Protein AF-A0A7C7UPH0-F1 (afdb_monomer)

Secondary structure (DSSP, 8-state):
--HHHHHHHHHHHHHHHTTS-TT-HHHHHHHHHHHHHHHHHHHHHHHHHHHTHHHHHHS-GGGHHHHHHHHHHHHHHHHHHHHHHHHHGGG---HHHHHHHHHHHHHHHHTTGGG--

Mean predicted aligned error: 4.59 Å

Foldseek 3Di:
DDLVVLLVVLVVQCVVCVPPPLPPPSNQVSLVSQQVSLLVLLVVLVVVLVVCVCCLVPNDVVCNVVSVVSNVVSLVSNVVSLVSNVVSLVSHPDPVVSVVSVVSSCVSVVVVVVPPD

Nearest PDB structures (foldseek):
  7vg4-assembly1_A  TM=9.058E-01  e=9.115E-04  Methylorubrum extorquens AM1
  7vg5-assembly1_B  TM=9.041E-01  e=1.966E-03  Methylorubrum extorquens AM1
  7vg4-assembly3_E  TM=9.223E-01  e=7.451E-03  Methylorubrum extorquens AM1
  7vg4-assembly3_F  TM=9.349E-01  e=9.146E-03  Methylorubrum extorquens AM1
  2pfd-assembly1_A  TM=8.711E-01  e=7.451E-03  Rattus norvegicus

Sequence (117 aa):
VALADADSSAVTAWIRTRRLPADDPARQAALRAIVDVPLEAAELCRAVAIEVQPLLERGYPPALPDGQVGVQLLEVCQRAQCSLVQANLPALADANLIETTRTCLEQLNVKRKESHD

pLDDT: mean 91.42, std 13.38, range [33.38, 98.06]

Radius of gyration: 17.07 Å; Cα contacts (8 Å, |Δi|>4): 84; chains: 1; bounding box: 39×30×47 Å

Structure (mmCIF, N/CA/C/O backbone):
data_AF-A0A7C7UPH0-F1
#
_entry.id   AF-A0A7C7UPH0-F1
#
loop_
_atom_site.group_PDB
_atom_site.id
_atom_site.type_symbol
_atom_site.label_atom_id
_atom_site.label_alt_id
_atom_site.label_comp_id
_atom_site.label_asym_id
_atom_site.label_entity_id
_atom_site.label_seq_id
_atom_site.pdbx_PDB_ins_code
_atom_site.Cartn_x
_atom_site.Cartn_y
_atom_site.Cartn_z
_atom_site.occupancy
_atom_site.B_iso_or_equiv
_atom_site.auth_seq_id
_atom_site.auth_comp_id
_atom_site.auth_asym_id
_atom_site.auth_atom_id
_atom_site.pdbx_PDB_model_num
ATOM 1 N N . VAL A 1 1 ? -7.772 -11.192 -6.891 1.00 60.50 1 VAL A N 1
ATOM 2 C CA . VAL A 1 1 ? -6.604 -11.865 -6.272 1.00 60.50 1 VAL A CA 1
ATOM 3 C C . VAL A 1 1 ? -6.395 -11.211 -4.917 1.00 60.50 1 VAL A C 1
ATOM 5 O O . VAL A 1 1 ? -6.656 -10.019 -4.830 1.00 60.50 1 VAL A O 1
ATOM 8 N N . ALA A 1 2 ? -6.045 -11.953 -3.865 1.00 90.56 2 ALA A N 1
ATOM 9 C CA . ALA A 1 2 ? -5.795 -11.333 -2.563 1.00 90.56 2 ALA A CA 1
ATOM 10 C C . ALA A 1 2 ? -4.558 -10.418 -2.642 1.00 90.56 2 ALA A C 1
ATOM 12 O O . ALA A 1 2 ? -3.616 -10.737 -3.364 1.00 90.56 2 ALA A O 1
ATOM 13 N N . LEU A 1 3 ? -4.537 -9.304 -1.901 1.00 92.75 3 LEU A N 1
ATOM 14 C CA . LEU A 1 3 ? -3.424 -8.338 -1.941 1.00 92.75 3 LEU A CA 1
ATOM 15 C C . LEU A 1 3 ? -2.062 -8.979 -1.638 1.00 92.75 3 LEU A C 1
ATOM 17 O O . LEU A 1 3 ? -1.071 -8.636 -2.271 1.00 92.75 3 LEU A O 1
ATOM 21 N N . ALA A 1 4 ? -2.018 -9.960 -0.735 1.00 93.69 4 ALA A N 1
ATOM 22 C CA . ALA A 1 4 ? -0.793 -10.700 -0.432 1.00 93.69 4 ALA A CA 1
ATOM 23 C C . ALA A 1 4 ? -0.261 -11.496 -1.642 1.00 93.69 4 ALA A C 1
ATOM 25 O O . ALA A 1 4 ? 0.938 -11.490 -1.920 1.00 93.69 4 ALA A O 1
ATOM 26 N N . ASP A 1 5 ? -1.149 -12.145 -2.399 1.00 97.00 5 ASP A N 1
ATOM 27 C CA . ASP A 1 5 ? -0.771 -12.874 -3.614 1.00 97.00 5 ASP A CA 1
ATOM 28 C C . ASP A 1 5 ? -0.341 -11.907 -4.725 1.00 97.00 5 ASP A C 1
ATOM 30 O O . ASP A 1 5 ? 0.584 -12.195 -5.490 1.00 97.00 5 ASP A O 1
ATOM 34 N N . ALA A 1 6 ? -1.005 -10.749 -4.813 1.00 96.19 6 ALA A N 1
ATOM 35 C CA . ALA A 1 6 ? -0.660 -9.689 -5.750 1.00 96.19 6 ALA A CA 1
ATOM 36 C C . ALA A 1 6 ? 0.727 -9.102 -5.446 1.00 96.19 6 ALA A C 1
ATOM 38 O O . ALA A 1 6 ? 1.517 -8.934 -6.372 1.00 96.19 6 ALA A O 1
ATOM 39 N N . ASP A 1 7 ? 1.058 -8.880 -4.172 1.00 96.50 7 ASP A N 1
ATOM 40 C CA . ASP A 1 7 ? 2.370 -8.387 -3.736 1.00 96.50 7 ASP A CA 1
ATOM 41 C C . ASP A 1 7 ? 3.476 -9.392 -4.082 1.00 96.50 7 ASP A C 1
ATOM 43 O O . ASP A 1 7 ? 4.443 -9.064 -4.774 1.00 96.50 7 ASP A O 1
ATOM 47 N N . SER A 1 8 ? 3.270 -10.665 -3.730 1.00 96.94 8 SER A N 1
ATOM 48 C CA . SER A 1 8 ? 4.191 -11.745 -4.096 1.00 96.94 8 SER A CA 1
ATOM 49 C C . SER A 1 8 ? 4.396 -11.839 -5.616 1.00 96.94 8 SER A C 1
ATOM 51 O O . SER A 1 8 ? 5.524 -11.999 -6.104 1.00 96.94 8 SER A O 1
ATOM 53 N N . SER A 1 9 ? 3.316 -11.681 -6.386 1.00 97.31 9 SER A N 1
ATOM 54 C CA . SER A 1 9 ? 3.355 -11.686 -7.849 1.00 97.31 9 SER A CA 1
ATOM 55 C C . SER A 1 9 ? 4.101 -10.474 -8.410 1.00 97.31 9 SER A C 1
ATOM 57 O O . SER A 1 9 ? 4.914 -10.640 -9.321 1.00 97.31 9 SER A O 1
ATOM 59 N N . ALA A 1 10 ? 3.887 -9.279 -7.853 1.00 96.62 10 ALA A N 1
ATOM 60 C CA . ALA A 1 10 ? 4.563 -8.046 -8.250 1.00 96.62 10 ALA A CA 1
ATOM 61 C C . ALA A 1 10 ? 6.075 -8.132 -7.999 1.00 96.62 10 ALA A C 1
ATOM 63 O O . ALA A 1 10 ? 6.872 -7.879 -8.905 1.00 96.62 10 ALA A O 1
ATOM 64 N N . VAL A 1 11 ? 6.482 -8.596 -6.813 1.00 96.25 11 VAL A N 1
ATOM 65 C CA . VAL A 1 11 ? 7.894 -8.819 -6.469 1.00 96.25 11 VAL A CA 1
ATOM 66 C C . VAL A 1 11 ? 8.524 -9.867 -7.386 1.00 96.25 11 VAL A C 1
ATOM 68 O O . VAL A 1 11 ? 9.621 -9.664 -7.912 1.00 96.25 11 VAL A O 1
ATOM 71 N N . THR A 1 12 ? 7.828 -10.977 -7.635 1.00 98.06 12 THR A N 1
ATOM 72 C CA . THR A 1 12 ? 8.310 -12.031 -8.538 1.00 98.06 12 THR A CA 1
ATOM 73 C C . THR A 1 12 ? 8.486 -11.509 -9.963 1.00 98.06 12 THR A C 1
ATOM 75 O O . THR A 1 12 ? 9.504 -11.790 -10.603 1.00 98.06 12 THR A O 1
ATOM 78 N N . ALA A 1 13 ? 7.520 -10.736 -10.465 1.00 97.69 13 ALA A N 1
ATOM 79 C CA . ALA A 1 13 ? 7.597 -10.107 -11.776 1.00 97.69 13 ALA A CA 1
ATOM 80 C C . ALA A 1 13 ? 8.798 -9.158 -11.844 1.00 97.69 13 ALA A C 1
ATOM 82 O O . ALA A 1 13 ? 9.615 -9.289 -12.753 1.00 97.69 13 ALA A O 1
ATOM 83 N N . TRP A 1 14 ? 8.975 -8.299 -10.839 1.00 96.50 14 TRP A N 1
ATOM 84 C CA . TRP A 1 14 ? 10.109 -7.381 -10.756 1.00 96.50 14 TRP A CA 1
ATOM 85 C C . TRP A 1 14 ? 11.451 -8.115 -10.770 1.00 96.50 14 TRP A C 1
ATOM 87 O O . TRP A 1 14 ? 12.338 -7.778 -11.553 1.00 96.50 14 TRP A O 1
ATOM 97 N N . ILE A 1 15 ? 11.612 -9.174 -9.974 1.00 97.50 15 ILE A N 1
ATOM 98 C CA . ILE A 1 15 ? 12.853 -9.963 -9.945 1.00 97.50 15 ILE A CA 1
ATOM 99 C C . ILE A 1 15 ? 13.183 -10.548 -11.326 1.00 97.50 15 ILE A C 1
ATOM 101 O O . ILE A 1 15 ? 14.360 -10.593 -11.704 1.00 97.50 15 ILE A O 1
ATOM 105 N N . ARG A 1 16 ? 12.164 -10.980 -12.078 1.00 97.94 16 ARG A N 1
ATOM 106 C CA . ARG A 1 16 ? 12.316 -11.554 -13.423 1.00 97.94 16 ARG A CA 1
ATOM 107 C C . ARG A 1 16 ? 12.633 -10.495 -14.478 1.00 97.94 16 ARG A C 1
ATOM 109 O O . ARG A 1 16 ? 13.411 -10.775 -15.385 1.00 97.94 16 ARG A O 1
ATOM 116 N N . THR A 1 17 ? 12.074 -9.293 -14.353 1.00 97.56 17 THR A N 1
ATOM 117 C CA . THR A 1 17 ? 12.161 -8.243 -15.381 1.00 97.56 17 THR A CA 1
ATOM 118 C C . THR A 1 17 ? 13.206 -7.168 -15.090 1.00 97.56 17 THR A C 1
ATOM 120 O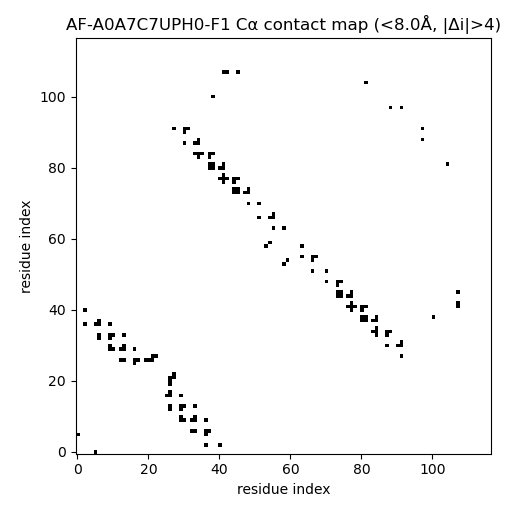 O . THR A 1 17 ? 13.570 -6.425 -15.994 1.00 97.56 17 THR A O 1
ATOM 123 N N . ARG A 1 18 ? 13.781 -7.099 -13.879 1.00 94.88 18 ARG A N 1
ATOM 124 C CA . ARG A 1 18 ? 14.739 -6.043 -13.476 1.00 94.88 18 ARG A CA 1
ATOM 125 C C . ARG A 1 18 ? 15.988 -5.910 -14.355 1.00 94.88 18 ARG A C 1
ATOM 127 O O . ARG A 1 18 ? 16.663 -4.888 -14.289 1.00 94.88 18 ARG A O 1
ATOM 134 N N . ARG A 1 19 ? 16.334 -6.949 -15.128 1.00 96.50 19 ARG A N 1
ATOM 135 C CA . ARG A 1 19 ? 17.478 -6.954 -16.063 1.00 96.50 19 ARG A CA 1
ATOM 136 C C . ARG A 1 19 ? 17.107 -6.558 -17.494 1.00 96.50 19 ARG A C 1
ATOM 138 O O . ARG A 1 19 ? 18.006 -6.424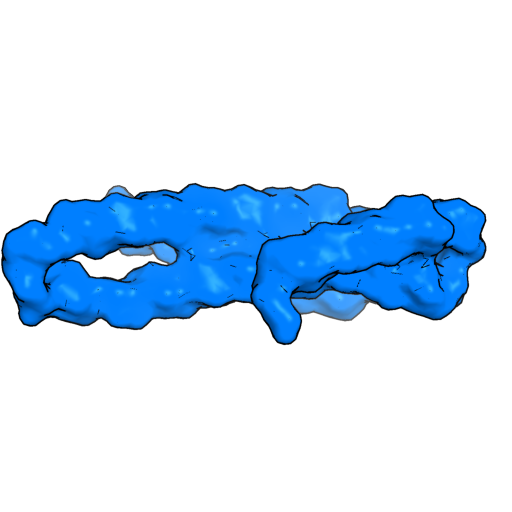 -18.317 1.00 96.50 19 ARG A O 1
ATOM 145 N N . LEU A 1 20 ? 15.819 -6.404 -17.793 1.00 96.56 20 LEU A N 1
ATOM 146 C CA . LEU A 1 20 ? 15.358 -5.924 -19.091 1.00 96.56 20 LEU A CA 1
ATOM 147 C C . LEU A 1 20 ? 15.703 -4.434 -19.262 1.00 96.56 20 LEU A C 1
ATOM 149 O O . LEU A 1 20 ? 15.958 -3.746 -18.259 1.00 96.56 20 LEU A O 1
ATOM 153 N N . PRO A 1 21 ? 15.715 -3.924 -20.507 1.00 96.00 21 PRO A N 1
ATOM 154 C CA . PRO A 1 21 ? 15.843 -2.495 -20.783 1.00 96.00 21 PRO A CA 1
ATOM 155 C C . PRO A 1 21 ? 14.895 -1.647 -19.928 1.00 96.00 21 PRO A C 1
ATOM 157 O O . PRO A 1 21 ? 13.839 -2.110 -19.500 1.00 96.00 21 PRO A O 1
ATOM 160 N N . ALA A 1 22 ? 15.289 -0.412 -19.616 1.00 91.38 22 ALA A N 1
ATOM 161 C CA . ALA A 1 22 ? 14.509 0.443 -18.721 1.00 91.38 22 ALA A CA 1
ATOM 162 C C . ALA A 1 22 ? 13.119 0.768 -19.290 1.00 91.38 22 ALA A C 1
ATOM 164 O O . ALA A 1 22 ? 12.168 0.868 -18.529 1.00 91.38 22 ALA A O 1
ATOM 165 N N . ASP A 1 23 ? 13.004 0.886 -20.606 1.00 92.62 23 ASP A N 1
ATOM 166 C CA . ASP A 1 23 ? 11.780 1.137 -21.366 1.00 92.62 23 ASP A CA 1
ATOM 167 C C . ASP A 1 23 ? 10.982 -0.136 -21.690 1.00 92.62 23 ASP A C 1
ATOM 169 O O . ASP A 1 23 ? 9.906 -0.050 -22.280 1.00 92.62 23 ASP A O 1
ATOM 173 N N . ASP A 1 24 ? 11.471 -1.313 -21.284 1.00 96.31 24 ASP A N 1
ATOM 174 C CA . ASP A 1 24 ? 10.772 -2.572 -21.512 1.00 96.31 24 ASP A CA 1
ATOM 175 C C . ASP A 1 24 ? 9.394 -2.557 -20.815 1.00 96.31 24 ASP A C 1
ATOM 177 O O . ASP A 1 24 ? 9.321 -2.359 -19.592 1.00 96.31 24 ASP A O 1
ATOM 181 N N . PRO A 1 25 ? 8.289 -2.799 -21.550 1.00 95.56 25 PRO A N 1
ATOM 182 C CA . PRO A 1 25 ? 6.945 -2.744 -20.984 1.00 95.56 25 PRO A CA 1
ATOM 183 C C . PRO A 1 25 ? 6.728 -3.699 -19.806 1.00 95.56 25 PRO A C 1
ATOM 185 O O . PRO A 1 25 ? 6.006 -3.358 -18.871 1.00 95.56 25 PRO A O 1
ATOM 188 N N . ALA A 1 26 ? 7.358 -4.879 -19.805 1.00 96.31 26 ALA A N 1
ATOM 189 C CA . ALA A 1 26 ? 7.225 -5.844 -18.717 1.00 96.31 26 ALA A CA 1
ATOM 190 C C . ALA A 1 26 ? 7.981 -5.388 -17.463 1.00 96.31 26 ALA A C 1
ATOM 192 O O . ALA A 1 26 ? 7.527 -5.622 -16.339 1.00 96.31 26 ALA A O 1
ATOM 193 N N . ARG A 1 27 ? 9.117 -4.701 -17.634 1.00 95.56 27 ARG A N 1
ATOM 194 C CA . ARG A 1 27 ? 9.823 -4.061 -16.518 1.00 95.56 27 ARG A CA 1
ATOM 195 C C . ARG A 1 27 ? 9.023 -2.895 -15.947 1.00 95.56 27 ARG A C 1
ATOM 197 O O . ARG A 1 27 ? 8.872 -2.823 -14.730 1.00 95.56 27 ARG A O 1
ATOM 204 N N . GLN A 1 28 ? 8.484 -2.026 -16.800 1.00 94.69 28 GLN A N 1
ATOM 205 C CA . GLN A 1 28 ? 7.654 -0.893 -16.378 1.00 94.69 28 GLN A CA 1
ATOM 206 C C . GLN A 1 28 ? 6.379 -1.353 -15.661 1.00 94.69 28 GLN A C 1
ATOM 208 O O . GLN A 1 28 ? 6.049 -0.833 -14.597 1.00 94.69 28 GLN A O 1
ATOM 213 N N . ALA A 1 29 ? 5.708 -2.388 -16.173 1.00 95.81 29 ALA A N 1
ATOM 214 C CA . ALA A 1 29 ? 4.536 -2.970 -15.524 1.00 95.81 29 ALA A CA 1
ATOM 215 C C . ALA A 1 29 ? 4.865 -3.553 -14.139 1.00 95.81 29 ALA A C 1
ATOM 217 O O . ALA A 1 29 ? 4.125 -3.327 -13.184 1.00 95.81 29 ALA A O 1
ATOM 218 N N . ALA A 1 30 ? 5.991 -4.262 -14.003 1.00 96.44 30 ALA A N 1
ATOM 219 C CA . ALA A 1 30 ? 6.419 -4.804 -12.716 1.00 96.44 30 ALA A CA 1
ATOM 220 C C . ALA A 1 30 ? 6.788 -3.703 -11.708 1.00 96.44 30 ALA A C 1
ATOM 222 O O . ALA A 1 30 ? 6.415 -3.795 -10.542 1.00 96.44 30 ALA A O 1
ATOM 223 N N . LEU A 1 31 ? 7.478 -2.649 -12.159 1.00 95.06 31 LEU A N 1
ATOM 224 C CA . LEU A 1 31 ? 7.807 -1.478 -11.341 1.00 95.06 31 LEU A CA 1
ATOM 225 C C . LEU A 1 31 ? 6.561 -0.738 -10.856 1.00 95.06 31 LEU A C 1
ATOM 227 O O . LEU A 1 31 ? 6.497 -0.310 -9.708 1.00 95.06 31 LEU A O 1
ATOM 231 N N . ARG A 1 32 ? 5.551 -0.615 -11.714 1.00 96.31 32 ARG A N 1
ATOM 232 C CA . ARG A 1 32 ? 4.270 -0.043 -11.319 1.00 96.31 32 ARG A CA 1
ATOM 233 C C . ARG A 1 32 ? 3.567 -0.912 -10.277 1.00 96.31 32 ARG A C 1
ATOM 235 O O . ARG A 1 32 ? 3.117 -0.397 -9.262 1.00 96.31 32 ARG A O 1
ATOM 242 N N . ALA A 1 33 ? 3.537 -2.229 -10.470 1.00 96.62 33 ALA A N 1
ATOM 243 C CA . ALA A 1 33 ? 2.867 -3.143 -9.546 1.00 96.62 33 ALA A CA 1
ATOM 244 C C . ALA A 1 33 ? 3.468 -3.130 -8.126 1.00 96.62 33 ALA A C 1
ATOM 246 O O . ALA A 1 33 ? 2.718 -3.193 -7.156 1.00 96.62 33 ALA A O 1
ATOM 247 N N . ILE A 1 34 ? 4.794 -2.992 -7.981 1.00 95.94 34 ILE A N 1
ATOM 248 C CA . ILE A 1 34 ? 5.440 -2.883 -6.655 1.00 95.94 34 ILE A CA 1
ATOM 249 C C . ILE A 1 34 ? 5.133 -1.554 -5.934 1.00 95.94 34 ILE A C 1
ATOM 251 O O . ILE A 1 34 ? 5.496 -1.397 -4.770 1.00 95.94 34 ILE A O 1
ATOM 255 N N . VAL A 1 35 ? 4.494 -0.591 -6.605 1.00 96.94 35 VAL A N 1
ATOM 256 C CA . VAL A 1 35 ? 4.002 0.665 -6.017 1.00 96.94 35 VAL A CA 1
ATOM 257 C C . VAL A 1 35 ? 2.491 0.595 -5.800 1.00 96.94 35 VAL A C 1
ATOM 259 O O . VAL A 1 35 ? 2.027 0.877 -4.698 1.00 96.94 35 VAL A O 1
ATOM 262 N N . ASP A 1 36 ? 1.737 0.172 -6.815 1.00 96.31 36 ASP A N 1
ATOM 263 C CA . ASP A 1 36 ? 0.270 0.165 -6.790 1.00 96.31 36 ASP A CA 1
ATOM 264 C C . ASP A 1 36 ? -0.286 -0.805 -5.730 1.00 96.31 36 ASP A C 1
ATOM 266 O O . ASP A 1 36 ? -1.192 -0.442 -4.985 1.00 96.31 36 ASP A O 1
ATOM 270 N N . VAL A 1 37 ? 0.283 -2.010 -5.594 1.00 97.50 37 VAL A N 1
ATOM 271 C CA . VAL A 1 37 ? -0.209 -3.017 -4.631 1.00 97.50 37 VAL A CA 1
ATOM 272 C C . VAL A 1 37 ? -0.073 -2.568 -3.167 1.00 97.50 37 VAL A C 1
ATOM 274 O O . VAL A 1 37 ? -1.071 -2.612 -2.441 1.00 97.50 37 VAL A O 1
ATOM 277 N N . PRO A 1 38 ? 1.106 -2.126 -2.680 1.00 97.12 38 PRO A N 1
ATOM 278 C CA . PRO A 1 38 ? 1.202 -1.619 -1.314 1.00 97.12 38 PRO A CA 1
ATOM 279 C C . PRO A 1 38 ? 0.396 -0.325 -1.115 1.00 97.12 38 PRO A C 1
ATOM 281 O O . PRO A 1 38 ? -0.124 -0.103 -0.023 1.00 97.12 38 PRO A O 1
ATOM 284 N N . LEU A 1 39 ? 0.216 0.510 -2.147 1.00 97.31 39 LEU A N 1
ATOM 285 C CA . LEU A 1 39 ? -0.650 1.688 -2.047 1.00 97.31 39 LEU A CA 1
ATOM 286 C C . LEU A 1 39 ? -2.113 1.291 -1.799 1.00 97.31 39 LEU A C 1
ATOM 288 O O . LEU A 1 39 ? -2.717 1.782 -0.847 1.00 97.31 39 LEU A O 1
ATOM 292 N N . GLU A 1 40 ? -2.639 0.340 -2.574 1.00 97.44 40 GLU A N 1
ATOM 293 C CA . GLU A 1 40 ? -3.991 -0.205 -2.393 1.00 97.44 40 GLU A CA 1
ATOM 294 C C . GLU A 1 40 ? -4.163 -0.816 -0.991 1.00 97.44 40 GLU A C 1
ATOM 296 O O . GLU A 1 40 ? -5.168 -0.592 -0.314 1.00 97.44 40 GLU A O 1
ATOM 301 N N . ALA A 1 41 ? -3.150 -1.536 -0.496 1.00 97.31 41 ALA A N 1
ATOM 302 C CA . ALA A 1 41 ? -3.167 -2.085 0.857 1.00 97.31 41 ALA A CA 1
ATOM 303 C C . ALA A 1 41 ? -3.207 -0.992 1.941 1.00 97.31 41 ALA A C 1
ATOM 305 O O . ALA A 1 41 ? -3.916 -1.141 2.942 1.00 97.31 41 ALA A O 1
ATOM 306 N N . ALA A 1 42 ? -2.474 0.111 1.758 1.00 97.25 42 ALA A N 1
ATOM 307 C CA . ALA A 1 42 ? -2.503 1.247 2.675 1.00 97.25 42 ALA A CA 1
ATOM 308 C C . ALA A 1 42 ? -3.874 1.948 2.672 1.00 97.25 42 ALA A C 1
ATOM 310 O O . ALA A 1 42 ? -4.421 2.241 3.739 1.00 97.25 42 ALA A O 1
ATOM 311 N N . GLU A 1 43 ? -4.451 2.174 1.492 1.00 96.50 43 GLU A N 1
ATOM 312 C CA . GLU A 1 43 ? -5.783 2.765 1.329 1.00 96.50 43 GLU A CA 1
ATOM 313 C C . GLU A 1 43 ? -6.868 1.896 1.971 1.00 96.50 43 GLU A C 1
ATOM 315 O O . GLU A 1 43 ? -7.716 2.410 2.705 1.00 96.50 43 GLU A O 1
ATOM 320 N N . LEU A 1 44 ? -6.796 0.574 1.789 1.00 96.75 44 LEU A N 1
ATOM 321 C CA . LEU A 1 44 ? -7.721 -0.364 2.418 1.00 96.75 44 LEU A CA 1
ATOM 322 C C . LEU A 1 44 ? -7.613 -0.329 3.946 1.00 96.75 44 LEU A C 1
ATOM 324 O O . LEU A 1 44 ? -8.637 -0.266 4.627 1.00 96.75 44 LEU A O 1
ATOM 328 N N . CYS A 1 45 ? -6.394 -0.315 4.500 1.00 96.44 45 CYS A N 1
ATOM 329 C CA . CYS A 1 45 ? -6.204 -0.195 5.948 1.00 96.44 45 CYS A CA 1
ATOM 330 C C . CYS A 1 45 ? -6.865 1.079 6.491 1.00 96.44 45 CYS A C 1
ATOM 332 O O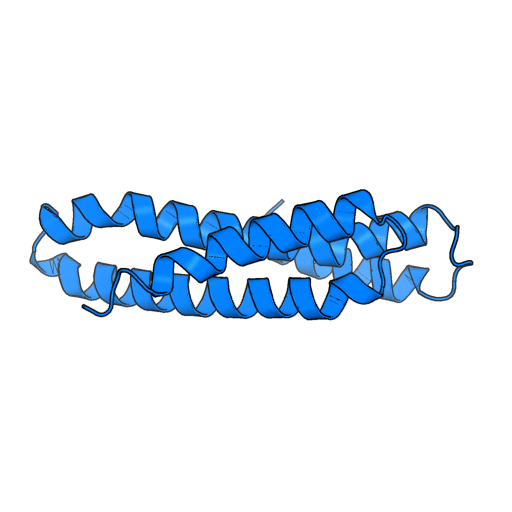 . CYS A 1 45 ? -7.552 1.040 7.515 1.00 96.44 45 CYS A O 1
ATOM 334 N N . ARG A 1 46 ? -6.704 2.200 5.777 1.00 94.69 46 ARG A N 1
ATOM 335 C CA . ARG A 1 46 ? -7.319 3.474 6.150 1.00 94.69 46 ARG A CA 1
ATOM 336 C C . ARG A 1 46 ? -8.842 3.423 6.064 1.00 94.69 46 ARG A C 1
ATOM 338 O O . ARG A 1 46 ? -9.504 3.918 6.974 1.00 94.69 46 ARG A O 1
ATOM 345 N N . ALA A 1 47 ? -9.389 2.852 4.994 1.00 95.31 47 ALA A N 1
ATOM 346 C CA . ALA A 1 47 ? -10.828 2.720 4.807 1.00 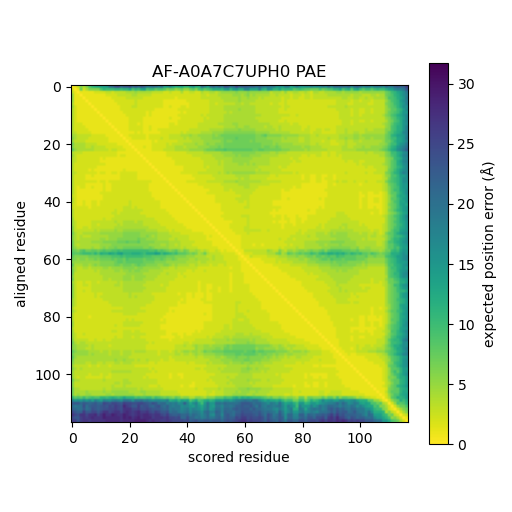95.31 47 ALA A CA 1
ATOM 347 C C . ALA A 1 47 ? -11.453 1.899 5.943 1.00 95.31 47 ALA A C 1
ATOM 349 O O . ALA A 1 47 ? -12.382 2.364 6.596 1.00 95.31 47 ALA A O 1
ATOM 350 N N . VAL A 1 48 ? -10.879 0.738 6.270 1.00 95.62 48 VAL A N 1
ATOM 351 C CA . VAL A 1 48 ? -11.375 -0.109 7.367 1.00 95.62 48 VAL A CA 1
ATOM 352 C C . VAL A 1 48 ? -11.277 0.606 8.720 1.00 95.62 48 VAL A C 1
ATOM 354 O O . VAL A 1 48 ? -12.206 0.526 9.520 1.00 95.62 48 VAL A O 1
ATOM 357 N N . ALA A 1 49 ? -10.195 1.350 8.975 1.00 92.88 49 ALA A N 1
ATOM 358 C CA . ALA A 1 49 ? -10.049 2.125 10.209 1.00 92.88 49 ALA A CA 1
ATOM 359 C C . ALA A 1 49 ? -11.115 3.232 10.358 1.00 92.88 49 ALA A C 1
ATOM 361 O O . ALA A 1 49 ? -11.495 3.571 11.477 1.00 92.88 49 ALA A O 1
ATOM 362 N N . ILE A 1 50 ? -11.617 3.787 9.250 1.00 92.38 50 ILE A N 1
ATOM 363 C CA . ILE A 1 50 ? -12.738 4.738 9.260 1.00 92.38 50 ILE A CA 1
ATOM 364 C C . ILE A 1 50 ? -14.055 4.000 9.525 1.00 92.38 50 ILE A C 1
ATOM 366 O O . ILE A 1 50 ? -14.823 4.404 10.394 1.00 92.38 50 ILE A O 1
ATOM 370 N N . GLU A 1 51 ? -14.298 2.895 8.822 1.00 93.75 51 GLU A N 1
ATOM 371 C CA . GLU A 1 51 ? -15.548 2.131 8.931 1.00 93.75 51 GLU A CA 1
ATOM 372 C C . GLU A 1 51 ? -15.747 1.484 10.312 1.00 93.75 51 GLU A C 1
ATOM 374 O O . GLU A 1 51 ? -16.878 1.280 10.752 1.00 93.75 51 GLU A O 1
ATOM 379 N N . VAL A 1 52 ? -14.664 1.177 11.036 1.00 93.88 52 VAL A N 1
ATOM 380 C CA . VAL A 1 52 ? -14.753 0.571 12.373 1.00 93.88 52 VAL A CA 1
ATOM 381 C C . VAL A 1 52 ? -15.066 1.585 13.482 1.00 93.88 52 VAL A C 1
ATOM 383 O O . VAL A 1 52 ? -15.544 1.175 14.539 1.00 93.88 52 VAL A O 1
ATOM 386 N N . GLN A 1 53 ? -14.875 2.897 13.274 1.00 93.31 53 GLN A N 1
ATOM 387 C CA . GLN A 1 53 ? -15.120 3.909 14.319 1.00 93.31 53 GLN A CA 1
ATOM 388 C C . GLN A 1 53 ? -16.528 3.825 14.937 1.00 93.31 53 GLN A C 1
ATOM 390 O O . GLN A 1 53 ? -16.629 3.705 16.160 1.00 93.31 53 GLN A O 1
ATOM 395 N N . PRO A 1 54 ? -17.620 3.785 14.147 1.00 93.44 54 PRO A N 1
ATOM 396 C CA . PRO A 1 54 ? -18.968 3.623 14.687 1.00 93.44 54 PRO A CA 1
ATOM 397 C C . PRO A 1 54 ? -19.147 2.374 15.560 1.00 93.44 54 PRO A C 1
ATOM 399 O O . PRO A 1 54 ? -19.927 2.397 16.513 1.00 93.44 54 PRO A O 1
ATOM 402 N N . LEU A 1 55 ? -18.436 1.286 15.243 1.00 92.31 55 LEU A N 1
ATOM 403 C CA . LEU A 1 55 ? -18.484 0.032 15.996 1.00 92.31 55 LEU A CA 1
ATOM 404 C C . LEU A 1 55 ? -17.744 0.147 17.331 1.00 92.31 55 LEU A C 1
ATOM 406 O O . LEU A 1 55 ? -18.180 -0.442 18.315 1.00 92.31 55 LEU A O 1
ATOM 410 N N . LEU A 1 56 ? -16.666 0.928 17.390 1.00 94.00 56 LEU A N 1
ATOM 411 C CA . LEU A 1 56 ? -15.962 1.204 18.644 1.00 94.00 56 LEU A CA 1
ATOM 412 C C . LEU A 1 56 ? -16.772 2.121 19.567 1.00 94.00 56 LEU A C 1
ATOM 414 O O . LEU A 1 56 ? -16.714 1.978 20.783 1.00 94.00 56 LEU A O 1
ATOM 418 N N . GLU A 1 57 ? -17.549 3.042 19.002 1.00 93.75 57 GLU A N 1
ATOM 419 C CA . GLU A 1 57 ? -18.363 3.982 19.779 1.00 93.75 57 GLU A CA 1
ATOM 420 C C . GLU A 1 57 ? -19.668 3.366 20.294 1.00 93.75 57 GLU A C 1
ATOM 422 O O . GLU A 1 57 ? -20.118 3.681 21.395 1.00 93.75 57 GLU A O 1
ATOM 427 N N . ARG A 1 58 ? -20.326 2.540 19.470 1.00 94.38 58 ARG A N 1
ATOM 428 C CA . ARG A 1 58 ? -21.722 2.110 19.683 1.00 94.38 58 ARG A CA 1
ATOM 429 C C . ARG A 1 58 ? -21.939 0.604 19.537 1.00 94.38 58 ARG A C 1
ATOM 431 O O . ARG A 1 58 ? -23.080 0.148 19.595 1.00 94.38 58 ARG A O 1
ATOM 438 N N . GLY A 1 59 ? -20.877 -0.158 19.294 1.00 91.44 59 GLY A N 1
ATOM 439 C CA . GLY A 1 59 ? -20.949 -1.602 19.105 1.00 91.44 59 GLY A CA 1
ATOM 440 C C . GLY A 1 59 ? -21.106 -2.380 20.409 1.00 91.44 59 GLY A C 1
ATOM 441 O O . GLY A 1 59 ? -21.467 -1.852 21.458 1.00 91.44 59 GLY A O 1
ATOM 442 N N . TYR A 1 60 ? -20.845 -3.682 20.326 1.00 94.88 60 TYR A N 1
ATOM 443 C CA . TYR A 1 60 ? -20.959 -4.605 21.450 1.00 94.88 60 TYR A CA 1
ATOM 444 C C . TYR A 1 60 ? -19.810 -4.383 22.456 1.00 94.88 60 TYR A C 1
ATOM 446 O O . TYR A 1 60 ? -18.665 -4.685 22.115 1.00 94.88 60 TYR A O 1
ATOM 454 N N . PRO A 1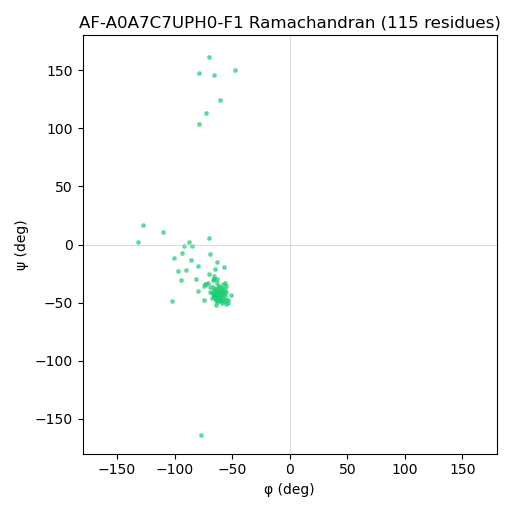 61 ? -20.071 -3.901 23.692 1.00 94.56 61 PRO A N 1
ATOM 455 C CA . PRO A 1 61 ? -19.005 -3.475 24.606 1.00 94.56 61 PRO A CA 1
ATOM 456 C C . PRO A 1 61 ? -17.946 -4.543 24.920 1.00 94.56 61 PRO A C 1
ATOM 458 O O . PRO A 1 61 ? -16.766 -4.200 24.961 1.00 94.56 61 PRO A O 1
ATOM 461 N N . PRO A 1 62 ? -18.292 -5.836 25.082 1.00 97.00 62 PRO A N 1
ATOM 462 C CA . PRO A 1 62 ? -17.282 -6.871 25.300 1.00 97.00 62 PRO A CA 1
ATOM 463 C C . PRO A 1 62 ? -16.320 -7.097 24.125 1.00 97.00 62 PRO A C 1
ATOM 465 O O . PRO A 1 62 ? -15.235 -7.613 24.353 1.00 97.00 62 PRO A O 1
ATOM 468 N N . ALA A 1 63 ? -16.679 -6.699 22.898 1.00 94.56 63 ALA A N 1
ATOM 469 C CA . ALA A 1 63 ? -15.807 -6.783 21.720 1.00 94.56 63 ALA A CA 1
ATOM 470 C C . ALA A 1 63 ? -14.977 -5.506 21.483 1.00 94.56 63 ALA A C 1
ATOM 472 O O . ALA A 1 63 ? -14.184 -5.447 20.543 1.00 94.56 63 ALA A O 1
ATOM 473 N N . LEU A 1 64 ? -15.138 -4.471 22.317 1.00 94.88 64 LEU A N 1
ATOM 474 C CA . LEU A 1 64 ? -14.382 -3.225 22.189 1.00 94.88 64 LEU A CA 1
ATOM 475 C C . LEU A 1 64 ? -12.855 -3.444 22.215 1.00 94.88 64 LEU A C 1
ATOM 477 O O . LEU A 1 64 ? -12.184 -2.871 21.354 1.00 94.88 64 LEU A O 1
ATOM 481 N N . PRO A 1 65 ? -12.282 -4.275 23.117 1.00 95.38 65 PRO A N 1
ATOM 482 C CA . PRO A 1 65 ? -10.843 -4.537 23.111 1.00 95.38 65 PRO A CA 1
ATOM 483 C C . PRO A 1 65 ? -10.354 -5.158 21.795 1.00 95.38 65 PRO A C 1
ATOM 485 O O . PRO A 1 65 ? -9.315 -4.750 21.279 1.00 95.38 65 PRO A O 1
ATOM 488 N N . ASP A 1 66 ? -11.123 -6.080 21.208 1.00 96.12 66 ASP A N 1
ATOM 489 C CA . ASP A 1 66 ? -10.780 -6.714 19.928 1.00 96.12 66 ASP A CA 1
ATOM 490 C C . ASP A 1 66 ? -10.759 -5.684 18.792 1.00 96.12 66 ASP A C 1
ATOM 492 O O . ASP A 1 66 ? -9.834 -5.652 17.978 1.00 96.12 66 ASP A O 1
ATOM 496 N N . GLY A 1 67 ? -11.749 -4.787 18.770 1.00 95.19 67 GLY A N 1
ATOM 497 C CA . GLY A 1 67 ? -11.802 -3.686 17.812 1.00 95.19 67 GLY A CA 1
ATOM 498 C C . GLY A 1 67 ? -10.631 -2.708 17.963 1.00 95.19 67 GLY A C 1
ATOM 499 O O . GLY A 1 67 ? -10.054 -2.281 16.963 1.00 95.19 67 GLY A O 1
ATOM 500 N N . GLN A 1 68 ? -10.231 -2.389 19.199 1.00 94.69 68 GLN A N 1
ATOM 501 C CA . GLN A 1 68 ? -9.071 -1.533 19.476 1.00 94.69 68 GLN A CA 1
ATOM 502 C C . GLN A 1 68 ? -7.763 -2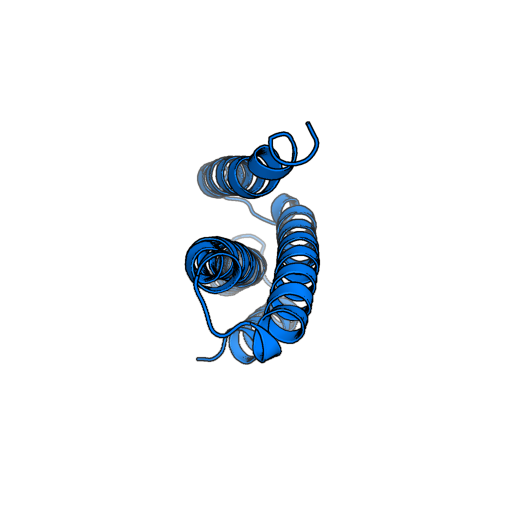.170 18.992 1.00 94.69 68 GLN A C 1
ATOM 504 O O . GLN A 1 68 ? -6.950 -1.490 18.363 1.00 94.69 68 GLN A O 1
ATOM 509 N N . VAL A 1 69 ? -7.575 -3.473 19.224 1.00 96.81 69 VAL A N 1
ATOM 510 C CA . VAL A 1 69 ? -6.438 -4.228 18.671 1.00 96.81 69 VAL A CA 1
ATOM 511 C C . VAL A 1 69 ? -6.469 -4.191 17.142 1.00 96.81 69 VAL A C 1
ATOM 513 O O . VAL A 1 69 ? -5.445 -3.924 16.515 1.00 96.81 69 VAL A O 1
ATOM 516 N N . GLY A 1 70 ? -7.643 -4.384 16.535 1.00 96.25 70 GLY A N 1
ATOM 517 C CA . GLY A 1 70 ? -7.830 -4.285 15.088 1.00 96.25 70 GLY A CA 1
ATOM 518 C C . GLY A 1 70 ? -7.370 -2.941 14.517 1.00 96.25 70 GLY A C 1
ATOM 519 O O . GLY A 1 70 ? -6.598 -2.920 13.560 1.00 96.25 70 GLY A O 1
ATOM 520 N N . VAL A 1 71 ? -7.764 -1.821 15.132 1.00 95.62 71 VAL A N 1
ATOM 521 C CA . VAL A 1 71 ? -7.319 -0.479 14.710 1.00 95.62 71 VAL A CA 1
ATOM 522 C C . VAL A 1 71 ? -5.806 -0.322 14.816 1.00 95.62 71 VAL A C 1
ATOM 524 O O . VAL A 1 71 ? -5.180 0.138 13.863 1.00 95.62 71 VAL A O 1
ATOM 527 N N . GLN A 1 72 ? -5.194 -0.755 15.920 1.00 96.00 72 GLN A N 1
ATOM 528 C CA . GLN A 1 72 ? -3.739 -0.673 16.083 1.00 96.00 72 GLN A CA 1
ATOM 529 C C . GLN A 1 72 ? -2.998 -1.450 14.985 1.00 96.00 72 GLN A C 1
ATOM 531 O O . GLN A 1 72 ? -2.008 -0.961 14.434 1.00 96.00 72 GLN A O 1
ATOM 536 N N . LEU A 1 73 ? -3.488 -2.644 14.634 1.00 97.44 73 LEU A N 1
ATOM 537 C CA . LEU A 1 73 ? -2.930 -3.440 13.541 1.00 97.44 73 LEU A CA 1
ATOM 538 C C . LEU A 1 73 ? -3.083 -2.727 12.195 1.00 97.44 73 LEU A C 1
ATOM 540 O O . LEU A 1 73 ? -2.103 -2.618 11.460 1.00 97.44 73 LEU A O 1
ATOM 544 N N . LEU A 1 74 ? -4.268 -2.187 11.896 1.00 96.19 74 LEU A N 1
ATOM 545 C CA . LEU A 1 74 ? -4.524 -1.440 10.660 1.00 96.19 74 LEU A CA 1
ATOM 546 C C . LEU A 1 74 ? -3.597 -0.231 10.525 1.00 96.19 74 LEU A C 1
ATOM 548 O O . LEU A 1 74 ? -3.041 -0.005 9.453 1.00 96.19 74 LEU A O 1
ATOM 552 N N . GLU A 1 75 ? -3.363 0.514 11.605 1.00 94.44 75 GLU A N 1
ATOM 553 C CA . GLU A 1 75 ? -2.449 1.656 11.593 1.00 94.44 75 GLU A CA 1
ATOM 554 C C . GLU A 1 75 ? -0.997 1.248 11.326 1.00 94.44 75 GLU A C 1
ATOM 556 O O . GLU A 1 75 ? -0.293 1.903 10.553 1.00 94.44 75 GLU A O 1
ATOM 561 N N . VAL A 1 76 ? -0.520 0.180 11.972 1.00 96.25 76 VAL A N 1
ATOM 562 C CA . VAL A 1 76 ? 0.834 -0.344 11.744 1.00 96.25 76 VAL A CA 1
ATOM 563 C C . VAL A 1 76 ? 0.972 -0.825 10.302 1.00 96.25 76 VAL A C 1
ATOM 565 O O . VAL A 1 76 ? 1.944 -0.462 9.635 1.00 96.25 76 VAL A O 1
ATOM 568 N N . CYS A 1 77 ? -0.006 -1.587 9.809 1.00 96.50 77 CYS A N 1
ATOM 569 C CA . CYS A 1 77 ? -0.043 -2.071 8.435 1.00 96.50 77 CYS A CA 1
ATOM 570 C C . CYS A 1 77 ? -0.037 -0.909 7.442 1.00 96.50 77 CYS A C 1
ATOM 572 O O . CYS A 1 77 ? 0.835 -0.873 6.580 1.00 96.50 77 CYS A O 1
ATOM 574 N N . GLN A 1 78 ? -0.914 0.085 7.607 1.00 96.56 78 GLN A N 1
ATOM 575 C CA . GLN A 1 78 ? -0.957 1.265 6.745 1.00 96.56 78 GLN A CA 1
ATOM 576 C C . GLN A 1 78 ? 0.414 1.950 6.670 1.00 96.56 78 GLN A C 1
ATOM 578 O O . GLN A 1 78 ? 0.902 2.244 5.581 1.00 96.56 78 GLN A O 1
ATOM 583 N N . ARG A 1 79 ? 1.073 2.173 7.817 1.00 95.81 79 ARG A N 1
ATOM 584 C CA . ARG A 1 79 ? 2.408 2.795 7.851 1.00 95.81 79 ARG A CA 1
ATOM 585 C C . ARG A 1 79 ? 3.451 1.961 7.122 1.00 95.81 79 ARG A C 1
ATOM 587 O O . ARG A 1 79 ? 4.243 2.520 6.370 1.00 95.81 79 ARG A O 1
ATOM 594 N N . ALA A 1 80 ? 3.465 0.651 7.352 1.00 96.81 80 ALA A N 1
ATOM 595 C CA . ALA A 1 80 ? 4.407 -0.244 6.695 1.00 96.81 80 ALA A CA 1
ATOM 596 C C . ALA A 1 80 ? 4.230 -0.203 5.171 1.00 96.81 80 ALA A C 1
ATOM 598 O O . ALA A 1 80 ? 5.208 -0.049 4.444 1.00 96.81 80 ALA A O 1
ATOM 599 N N . GLN A 1 81 ? 2.984 -0.249 4.701 1.00 97.62 81 GLN A N 1
ATOM 600 C CA . GLN A 1 81 ? 2.661 -0.191 3.281 1.00 97.62 81 GLN A CA 1
ATOM 601 C C . GLN A 1 81 ? 3.042 1.161 2.656 1.00 97.62 81 GLN A C 1
ATOM 603 O O . GLN A 1 81 ? 3.736 1.185 1.643 1.00 97.62 81 GLN A O 1
ATOM 608 N N . CYS A 1 82 ? 2.728 2.289 3.307 1.00 97.25 82 CYS A N 1
ATOM 609 C CA . CYS A 1 82 ? 3.189 3.611 2.864 1.00 97.25 82 CYS A CA 1
ATOM 610 C C . CYS A 1 82 ? 4.720 3.686 2.730 1.00 97.25 82 CYS A C 1
ATOM 612 O O . CYS A 1 82 ? 5.223 4.260 1.765 1.00 97.25 82 CYS A O 1
ATOM 614 N N . SER A 1 83 ? 5.471 3.101 3.670 1.00 96.69 83 SER A N 1
ATOM 615 C CA . SER A 1 83 ? 6.938 3.065 3.602 1.00 96.69 83 SER A CA 1
ATOM 616 C C . SER A 1 83 ? 7.450 2.260 2.404 1.00 96.69 83 SER A C 1
ATOM 618 O O . SER A 1 83 ? 8.429 2.661 1.777 1.00 96.69 83 SER A O 1
ATOM 620 N N . LEU A 1 84 ? 6.790 1.149 2.057 1.00 96.38 84 LEU A N 1
ATOM 621 C CA . LEU A 1 84 ? 7.134 0.357 0.871 1.00 96.38 84 LEU A CA 1
ATOM 622 C C . LEU A 1 84 ? 6.883 1.145 -0.419 1.00 96.38 84 LEU A C 1
ATOM 624 O O . LEU A 1 84 ? 7.763 1.203 -1.277 1.00 96.38 84 LEU A O 1
ATOM 628 N N . VAL A 1 85 ? 5.734 1.823 -0.522 1.00 97.38 85 VAL A N 1
ATOM 629 C CA . VAL A 1 85 ? 5.427 2.722 -1.648 1.00 97.38 85 VAL A CA 1
ATOM 630 C C . VAL A 1 85 ? 6.524 3.783 -1.785 1.00 97.38 85 VAL A C 1
ATOM 632 O O . VAL A 1 85 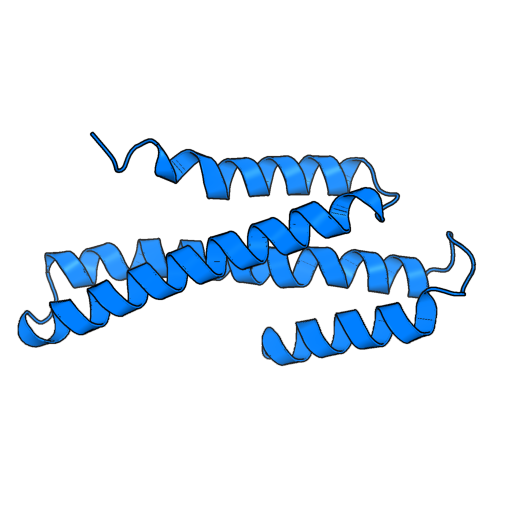? 7.110 3.929 -2.855 1.00 97.38 85 VAL A O 1
ATOM 635 N N . GLN A 1 86 ? 6.864 4.480 -0.693 1.00 96.44 86 GLN A N 1
ATOM 636 C CA . GLN A 1 86 ? 7.905 5.517 -0.685 1.00 96.44 86 GLN A CA 1
ATOM 637 C C . GLN A 1 86 ? 9.270 4.992 -1.138 1.00 96.44 86 GLN A C 1
ATOM 639 O O . GLN A 1 86 ? 9.961 5.671 -1.897 1.00 96.44 86 GLN A O 1
ATOM 644 N N . ALA A 1 87 ? 9.651 3.790 -0.702 1.00 95.81 87 ALA A N 1
ATOM 645 C CA . ALA A 1 87 ? 10.910 3.163 -1.089 1.00 95.81 87 ALA A CA 1
ATOM 646 C C . ALA A 1 87 ? 10.963 2.803 -2.585 1.00 95.81 87 ALA A C 1
ATOM 648 O O . ALA A 1 87 ? 12.040 2.836 -3.180 1.00 95.81 87 ALA A O 1
ATOM 649 N N . ASN A 1 88 ? 9.816 2.495 -3.197 1.00 95.25 88 ASN A N 1
ATOM 650 C CA . ASN A 1 88 ? 9.727 2.074 -4.596 1.00 95.25 88 ASN A CA 1
ATOM 651 C C . ASN A 1 88 ? 9.539 3.243 -5.581 1.00 95.25 88 ASN A C 1
ATOM 653 O O . ASN A 1 88 ? 9.909 3.112 -6.748 1.00 95.25 88 ASN A O 1
ATOM 657 N N . LEU A 1 89 ? 9.042 4.404 -5.132 1.00 95.19 89 LEU A N 1
ATOM 658 C CA . LEU A 1 89 ? 8.818 5.583 -5.984 1.00 95.19 89 LEU A CA 1
ATOM 659 C C . LEU A 1 89 ? 10.024 6.013 -6.842 1.00 95.19 89 LEU A C 1
ATOM 661 O O . LEU A 1 89 ? 9.813 6.299 -8.021 1.00 95.19 89 LEU A O 1
ATOM 665 N N . PRO A 1 90 ? 11.277 6.050 -6.337 1.00 93.81 90 PRO A N 1
ATOM 666 C CA . PRO A 1 90 ? 12.429 6.462 -7.145 1.00 93.81 90 PRO A CA 1
ATOM 667 C C . PRO A 1 90 ? 12.720 5.554 -8.346 1.00 93.81 90 PRO A C 1
ATOM 669 O O . PRO A 1 90 ? 13.499 5.934 -9.217 1.00 93.81 90 PRO A O 1
ATOM 672 N N . ALA A 1 91 ? 12.148 4.347 -8.383 1.00 90.38 91 ALA A N 1
ATOM 673 C CA . ALA A 1 91 ? 12.337 3.406 -9.479 1.00 90.38 91 ALA A CA 1
ATOM 674 C C . ALA A 1 91 ? 11.361 3.631 -10.649 1.00 90.38 91 ALA A C 1
ATOM 676 O O . ALA A 1 91 ? 11.576 3.071 -11.725 1.00 90.38 91 ALA A O 1
ATOM 677 N N . LEU A 1 92 ? 10.306 4.431 -10.460 1.00 91.38 92 LEU A N 1
ATOM 678 C CA . LEU A 1 92 ? 9.347 4.772 -11.509 1.00 91.38 92 LEU A CA 1
ATOM 679 C C . LEU A 1 92 ? 9.899 5.856 -12.445 1.00 91.38 92 LEU A C 1
ATOM 681 O O . LEU A 1 92 ? 10.627 6.750 -12.022 1.00 91.38 92 LEU A O 1
ATOM 685 N N . ALA A 1 93 ? 9.514 5.794 -13.722 1.00 89.62 93 ALA A N 1
ATOM 686 C CA . ALA A 1 93 ? 9.850 6.824 -14.709 1.00 89.62 93 ALA A CA 1
ATOM 687 C C . ALA A 1 93 ? 8.719 7.850 -14.922 1.00 89.62 93 ALA A C 1
ATOM 689 O O . ALA A 1 93 ? 8.967 8.964 -15.377 1.00 89.62 93 ALA A O 1
ATOM 690 N N . ASP A 1 94 ? 7.475 7.474 -14.613 1.00 91.56 94 ASP A N 1
ATOM 691 C CA . ASP A 1 94 ? 6.291 8.306 -14.826 1.00 91.56 94 ASP A CA 1
ATOM 692 C C . ASP A 1 94 ? 6.160 9.366 -13.722 1.00 91.56 94 ASP A C 1
ATOM 694 O O . ASP A 1 94 ? 5.746 9.077 -12.598 1.00 91.56 94 ASP A O 1
ATOM 698 N N . ALA A 1 95 ? 6.508 10.609 -14.059 1.00 93.38 95 ALA A N 1
ATOM 699 C CA . ALA A 1 95 ? 6.445 11.739 -13.138 1.00 93.38 95 ALA A CA 1
ATOM 700 C C . ALA A 1 95 ? 5.021 12.029 -12.637 1.00 93.38 95 ALA A C 1
ATOM 702 O O . ALA A 1 95 ? 4.854 12.379 -11.471 1.00 93.38 95 ALA A O 1
ATOM 703 N N . 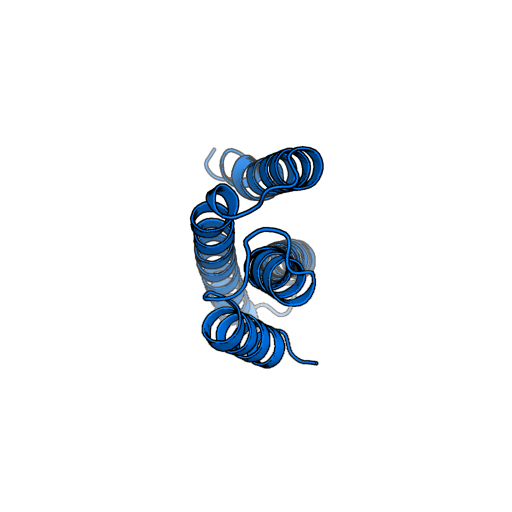ASN A 1 96 ? 3.996 11.853 -13.477 1.00 93.19 96 ASN A N 1
ATOM 704 C CA . ASN A 1 96 ? 2.612 12.104 -13.070 1.00 93.19 96 ASN A CA 1
ATOM 705 C C . ASN A 1 96 ? 2.147 11.057 -12.057 1.00 93.19 96 ASN A C 1
ATOM 707 O O . ASN A 1 96 ? 1.492 11.401 -11.071 1.00 93.19 96 ASN A O 1
ATOM 711 N N . LEU A 1 97 ? 2.510 9.789 -12.276 1.00 91.12 97 LEU A N 1
ATOM 712 C CA . LEU A 1 97 ? 2.242 8.720 -11.315 1.00 91.12 97 LEU A CA 1
ATOM 713 C C . LEU A 1 97 ? 2.942 9.000 -9.981 1.00 91.12 97 LEU A C 1
ATOM 715 O O . LEU A 1 97 ? 2.294 8.949 -8.941 1.00 91.12 97 LEU A O 1
ATOM 719 N N . ILE A 1 98 ? 4.227 9.369 -10.008 1.00 95.69 98 ILE A N 1
ATOM 720 C CA . ILE A 1 98 ? 4.991 9.686 -8.794 1.00 95.69 98 ILE A CA 1
ATOM 721 C C . ILE A 1 98 ? 4.323 10.808 -7.992 1.00 95.69 98 ILE A C 1
ATOM 723 O O . ILE A 1 98 ? 4.138 10.660 -6.784 1.00 95.69 98 ILE A O 1
ATOM 727 N N . GLU A 1 99 ? 3.948 11.912 -8.639 1.00 96.50 99 GLU A N 1
ATOM 728 C CA . GLU A 1 99 ? 3.299 13.037 -7.958 1.00 96.50 99 GLU A CA 1
ATOM 729 C C . GLU A 1 99 ? 1.930 12.647 -7.392 1.00 96.50 99 GLU A C 1
ATOM 731 O O . GLU A 1 99 ? 1.652 12.901 -6.220 1.00 96.50 99 GLU A O 1
ATOM 736 N N . THR A 1 100 ? 1.112 11.935 -8.171 1.00 95.62 100 THR A N 1
ATOM 737 C CA . THR A 1 100 ? -0.200 11.448 -7.713 1.00 95.62 100 THR A CA 1
ATOM 738 C C . THR A 1 100 ? -0.057 10.543 -6.487 1.00 95.62 100 THR A C 1
ATOM 740 O O . THR A 1 100 ? -0.767 10.706 -5.492 1.00 95.62 100 THR A O 1
ATOM 743 N N . THR A 1 101 ? 0.905 9.618 -6.512 1.00 96.00 101 THR A N 1
ATOM 744 C CA . THR A 1 101 ? 1.180 8.719 -5.390 1.00 96.00 101 THR A CA 1
ATOM 745 C C . THR A 1 101 ? 1.703 9.477 -4.171 1.00 96.00 101 THR A C 1
ATOM 747 O O . THR A 1 101 ? 1.305 9.163 -3.051 1.00 96.00 101 THR A O 1
ATOM 750 N N . ARG A 1 102 ? 2.546 10.505 -4.345 1.00 96.12 102 ARG A N 1
ATOM 751 C CA . ARG A 1 102 ? 2.995 11.367 -3.237 1.00 96.12 102 ARG A CA 1
ATOM 752 C C . ARG A 1 102 ? 1.826 12.077 -2.569 1.00 96.12 102 ARG A C 1
ATOM 754 O O . ARG A 1 102 ? 1.716 12.014 -1.348 1.00 96.12 102 ARG A O 1
ATOM 761 N N . THR A 1 103 ? 0.924 12.667 -3.350 1.00 95.25 103 THR A N 1
ATOM 762 C CA . THR A 1 103 ? -0.290 13.294 -2.813 1.00 95.25 103 THR A CA 1
ATOM 763 C C . THR A 1 103 ? -1.144 12.290 -2.036 1.00 95.25 103 THR A C 1
ATOM 765 O O . THR A 1 103 ? -1.609 12.606 -0.940 1.00 95.25 103 THR A O 1
ATOM 768 N N . CYS A 1 104 ? -1.313 11.062 -2.539 1.00 94.31 104 CYS A N 1
ATOM 769 C CA . CYS A 1 104 ? -2.042 10.027 -1.799 1.00 94.31 104 CYS A CA 1
ATOM 770 C C . CYS A 1 104 ? -1.341 9.673 -0.472 1.00 94.31 104 CYS A C 1
ATOM 772 O O . CYS A 1 104 ? -1.967 9.661 0.590 1.00 94.31 104 CYS A O 1
ATOM 774 N N . LEU A 1 105 ? -0.019 9.478 -0.491 1.00 95.00 105 LEU A N 1
ATOM 775 C CA . LEU A 1 105 ? 0.763 9.206 0.718 1.00 95.00 105 LEU A CA 1
ATOM 776 C C . LEU A 1 105 ? 0.656 10.330 1.754 1.00 95.00 105 LEU A C 1
ATOM 778 O O . LEU A 1 105 ? 0.609 10.057 2.954 1.00 95.00 105 LEU A O 1
ATOM 782 N N . GLU A 1 106 ? 0.617 11.588 1.324 1.00 92.94 106 GLU A N 1
ATOM 783 C CA . GLU A 1 106 ? 0.389 12.723 2.216 1.00 92.94 106 GLU A CA 1
ATOM 784 C C . GLU A 1 106 ? -0.995 12.646 2.859 1.00 92.94 106 GLU A C 1
ATOM 786 O O . GLU A 1 106 ? -1.099 12.724 4.081 1.00 92.94 106 GLU A O 1
ATOM 791 N N . GLN A 1 107 ? -2.051 12.399 2.084 1.00 91.81 107 GLN A N 1
ATOM 792 C CA . GLN A 1 107 ? -3.416 12.266 2.609 1.00 91.81 107 GLN A CA 1
ATOM 793 C C . GLN A 1 107 ? -3.545 11.120 3.621 1.00 91.81 107 GLN A C 1
ATOM 795 O O . GLN A 1 107 ? -4.185 11.276 4.665 1.00 91.81 107 GLN A O 1
ATOM 800 N N . LEU A 1 108 ? -2.883 9.992 3.353 1.00 91.25 108 LEU A N 1
ATOM 801 C CA . LEU A 1 108 ? -2.823 8.845 4.259 1.00 91.25 108 LEU A CA 1
ATOM 802 C C . LEU A 1 108 ? -2.068 9.169 5.563 1.00 91.25 108 LEU A C 1
ATOM 804 O O . LEU A 1 108 ? -2.394 8.609 6.610 1.00 91.25 108 LEU A O 1
ATOM 808 N N . ASN A 1 109 ? -1.095 10.087 5.534 1.00 80.50 109 ASN A N 1
ATOM 809 C CA . ASN A 1 109 ? -0.280 10.460 6.697 1.00 80.50 109 ASN A CA 1
ATOM 810 C C . ASN A 1 109 ? -0.797 11.684 7.485 1.00 80.50 109 ASN A C 1
ATOM 812 O O . ASN A 1 109 ? -0.589 11.746 8.699 1.00 80.50 109 ASN A O 1
ATOM 816 N N . VAL A 1 110 ? -1.463 12.653 6.843 1.00 60.53 110 VAL A N 1
ATOM 817 C CA . VAL A 1 110 ? -1.889 13.937 7.445 1.00 60.53 110 VAL A CA 1
ATOM 818 C C . VAL A 1 110 ? -2.957 13.752 8.523 1.00 60.53 110 VAL A C 1
ATOM 820 O O . VAL A 1 110 ? -2.874 14.392 9.571 1.00 60.53 110 VAL A O 1
ATOM 823 N N . LYS A 1 111 ? -3.893 12.810 8.357 1.00 55.91 111 LYS A N 1
ATOM 824 C CA . LYS A 1 111 ? -4.966 12.574 9.343 1.00 55.91 111 LYS A CA 1
ATOM 825 C C . LYS A 1 111 ? -4.503 11.958 10.673 1.00 55.91 111 LYS A C 1
ATOM 827 O O . LYS A 1 111 ? -5.337 11.662 11.517 1.00 55.91 111 LYS A O 1
ATOM 832 N N . ARG A 1 112 ? -3.189 11.787 10.882 1.00 50.7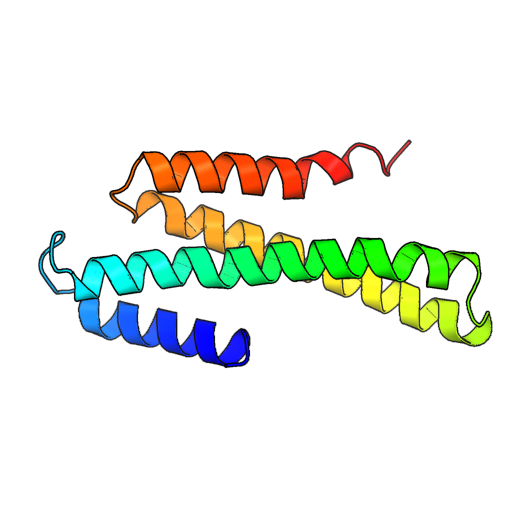8 112 ARG A N 1
ATOM 833 C CA . ARG A 1 112 ? -2.594 11.432 12.182 1.00 50.78 112 ARG A CA 1
ATOM 834 C C . ARG A 1 112 ? -2.430 12.644 13.107 1.00 50.78 112 ARG A C 1
ATOM 836 O O . ARG A 1 112 ? -2.450 12.482 14.321 1.00 50.78 112 ARG A O 1
ATOM 843 N N . LYS A 1 113 ? -2.235 13.850 12.555 1.00 38.72 113 LYS A N 1
ATOM 844 C CA . LYS A 1 113 ? -1.990 15.056 13.370 1.00 38.72 113 LYS A CA 1
ATOM 845 C C . LYS A 1 113 ? -3.223 15.520 14.142 1.00 38.72 113 LYS A C 1
ATOM 847 O O . LYS A 1 113 ? -3.065 16.127 15.184 1.00 38.72 113 LYS A O 1
ATOM 852 N N . GLU A 1 114 ? -4.418 15.190 13.665 1.00 42.75 114 GLU A N 1
ATOM 853 C CA . GLU A 1 114 ? -5.686 15.613 14.277 1.00 42.75 114 GLU A CA 1
ATOM 854 C C . GLU A 1 114 ? -6.178 14.654 15.381 1.00 42.75 114 GLU A C 1
ATOM 856 O O . GLU A 1 114 ? -7.257 14.847 15.924 1.00 42.75 114 GLU A O 1
ATOM 861 N N . SER A 1 115 ? -5.426 13.593 15.703 1.00 43.78 115 SER A N 1
ATOM 862 C CA . SER A 1 115 ? -5.834 12.544 16.661 1.00 43.78 115 SER A CA 1
ATOM 863 C C . SER A 1 115 ? -5.035 12.554 17.974 1.00 43.78 115 SER A C 1
ATOM 865 O O . SER A 1 115 ? -5.086 11.576 18.720 1.00 43.78 115 SER A O 1
ATOM 867 N N . HIS A 1 116 ? -4.233 13.594 18.226 1.00 33.38 116 HIS A N 1
ATOM 868 C CA . HIS A 1 116 ? -3.353 13.721 19.402 1.00 33.38 116 HIS A CA 1
ATOM 869 C C . HIS A 1 116 ? -3.533 15.041 20.178 1.00 33.38 116 HIS A C 1
ATOM 871 O O . HIS A 1 116 ? -2.672 15.364 20.996 1.00 33.38 116 HIS A O 1
ATOM 877 N N . ASP A 1 117 ? -4.643 15.752 19.960 1.00 34.59 117 ASP A N 1
ATOM 878 C CA . ASP A 1 117 ? -5.073 16.880 20.803 1.00 34.59 117 ASP A CA 1
ATOM 879 C C . ASP A 1 117 ? -6.128 16.435 21.829 1.00 34.59 117 ASP A C 1
ATOM 881 O O . ASP A 1 117 ? -7.049 15.675 21.441 1.00 34.59 117 ASP A O 1
#

Solvent-accessible surface area (backbone atoms only — not comparable to full-atom values): 6441 Å² total; per-residue (Å²): 130,56,68,70,59,48,43,56,48,17,52,52,41,29,72,71,24,71,82,51,58,85,83,34,66,65,30,47,53,17,54,46,38,50,28,51,47,34,44,52,52,21,52,48,28,51,51,52,53,58,69,44,48,63,47,67,77,69,44,63,73,91,51,39,65,60,51,53,54,49,44,55,50,29,55,53,49,22,52,53,22,48,52,48,25,62,72,41,48,83,74,57,84,56,64,69,58,48,52,54,50,49,54,50,52,47,61,73,54,55,71,59,70,80,72,79,123